Protein AF-A0A914D7E0-F1 (afdb_monomer_lite)

Secondary structure (DSSP, 8-state):
--------------------PPPHHHHHSPTT-EE-SSEEEEES----SGGGGGG--TTT-TT--EEEEES---EEPPSS-TT-TT---SS--EEE-TTS-EEE--TTTTTT-TT--EEE-TT--

Sequence (125 aa):
MRRLFYLLFISTFAAIYSKKIPSQFEATCYKGCQCNSTQVSCNNLNEKTADLFHKYIPKIYSKLATLIVTGNSFGALPDENLFGDNNRHEELSLVNLTNNEITYFGIQTFIGMPRVEFFFLSNNK

Structure (mmCIF, N/CA/C/O backbone):
data_AF-A0A914D7E0-F1
#
_entry.id   AF-A0A914D7E0-F1
#
loop_
_atom_site.group_PDB
_atom_site.id
_atom_site.type_symbol
_atom_site.label_atom_id
_atom_site.label_alt_id
_atom_site.label_comp_id
_atom_site.label_asym_id
_atom_site.label_entity_id
_atom_site.label_seq_id
_atom_site.pdbx_PDB_ins_code
_atom_site.Cartn_x
_atom_site.Cartn_y
_atom_site.Cartn_z
_atom_site.occupancy
_atom_site.B_iso_or_equiv
_atom_site.auth_seq_id
_atom_site.auth_comp_id
_atom_site.auth_asym_id
_atom_site.auth_atom_id
_atom_site.pdbx_PDB_model_num
ATOM 1 N N . MET A 1 1 ? -56.245 54.251 29.270 1.00 38.94 1 MET A N 1
ATOM 2 C CA . MET A 1 1 ? -56.140 54.730 27.875 1.00 38.94 1 MET A CA 1
ATOM 3 C C . MET A 1 1 ? -54.824 54.246 27.285 1.00 38.94 1 MET A C 1
ATOM 5 O O . MET A 1 1 ? -53.808 54.650 27.817 1.00 38.94 1 MET A O 1
ATOM 9 N N . ARG A 1 2 ? -54.890 53.461 26.189 1.00 44.22 2 ARG A N 1
ATOM 10 C CA . ARG A 1 2 ? -53.891 53.334 25.095 1.00 44.22 2 ARG A CA 1
ATOM 11 C C . ARG A 1 2 ? -52.490 52.797 25.492 1.00 44.22 2 ARG A C 1
ATOM 13 O O . ARG A 1 2 ? -51.823 53.403 26.301 1.00 44.22 2 ARG A O 1
ATOM 20 N N . ARG A 1 3 ? -51.924 51.729 24.917 1.00 44.00 3 ARG A N 1
ATOM 21 C CA . ARG A 1 3 ? -52.134 51.049 23.626 1.00 44.00 3 ARG A CA 1
ATOM 22 C C . ARG A 1 3 ? -51.481 49.653 23.669 1.00 44.00 3 ARG A C 1
ATOM 24 O O . ARG A 1 3 ? -50.322 49.534 24.041 1.00 44.00 3 ARG A O 1
ATOM 31 N N . LEU A 1 4 ? -52.236 48.646 23.220 1.00 48.00 4 LEU A N 1
ATOM 32 C CA . LEU A 1 4 ? -51.754 47.435 22.538 1.00 48.00 4 LEU A CA 1
ATOM 33 C C . LEU A 1 4 ? -50.725 47.808 21.460 1.00 48.00 4 LEU A C 1
ATOM 35 O O . LEU A 1 4 ? -51.027 48.748 20.737 1.00 48.00 4 LEU A O 1
ATOM 39 N N . PHE A 1 5 ? -49.647 47.037 21.258 1.00 48.03 5 PHE A N 1
ATOM 40 C CA . PHE A 1 5 ? -49.140 46.715 19.909 1.00 48.03 5 PHE A CA 1
ATOM 41 C C . PHE A 1 5 ? -48.206 45.479 19.918 1.00 48.03 5 PHE A C 1
ATOM 43 O O . PHE A 1 5 ? -47.058 45.545 20.330 1.00 48.03 5 PHE A O 1
ATOM 50 N N . TYR A 1 6 ? -48.783 44.365 19.457 1.00 43.69 6 TYR A N 1
ATOM 51 C CA . TYR A 1 6 ? -48.235 43.291 18.617 1.00 43.69 6 TYR A CA 1
ATOM 52 C C . TYR A 1 6 ? -46.942 42.538 18.988 1.00 43.69 6 TYR A C 1
ATOM 54 O O . TYR A 1 6 ? -45.818 42.973 18.761 1.00 43.69 6 TYR A O 1
ATOM 62 N N . LEU A 1 7 ? -47.183 41.286 19.394 1.00 49.75 7 LEU A N 1
ATOM 63 C CA . LEU A 1 7 ? -46.337 40.109 19.207 1.00 49.75 7 LEU A CA 1
ATOM 64 C C . LEU A 1 7 ? -45.865 39.978 17.750 1.00 49.75 7 LEU A C 1
ATOM 66 O O . LEU A 1 7 ? -46.685 39.784 16.857 1.00 49.75 7 LEU A O 1
ATOM 70 N N . LEU A 1 8 ? -44.551 39.965 17.538 1.00 43.41 8 LEU A N 1
ATOM 71 C CA . LEU A 1 8 ? -43.912 39.352 16.371 1.00 43.41 8 LEU A CA 1
ATOM 72 C C . LEU A 1 8 ? -42.661 38.608 16.857 1.00 43.41 8 LEU A C 1
ATOM 74 O O . LEU A 1 8 ? -41.533 39.071 16.724 1.00 43.41 8 LEU A O 1
ATOM 78 N N . PHE A 1 9 ? -42.878 37.438 17.463 1.00 46.91 9 PHE A N 1
ATOM 79 C CA . PHE A 1 9 ? -41.828 36.434 17.626 1.00 46.91 9 PHE A CA 1
ATOM 80 C C . PHE A 1 9 ? -41.552 35.830 16.247 1.00 46.91 9 PHE A C 1
ATOM 82 O O . PHE A 1 9 ? -42.184 34.860 15.833 1.00 46.91 9 PHE A O 1
ATOM 89 N N . ILE A 1 10 ? -40.624 36.431 15.505 1.00 54.72 10 ILE A N 1
ATOM 90 C CA . ILE A 1 10 ? -40.056 35.799 14.317 1.00 54.72 10 ILE A CA 1
ATOM 91 C C . ILE A 1 10 ? -39.095 34.725 14.829 1.00 54.72 10 ILE A C 1
ATOM 93 O O . ILE A 1 10 ? -37.925 34.979 15.102 1.00 54.72 10 ILE A O 1
ATOM 97 N N . SER A 1 11 ? -39.628 33.519 15.012 1.00 52.00 11 SER A N 1
ATOM 98 C CA . SER A 1 11 ? -38.851 32.293 15.167 1.00 52.00 11 SER A CA 1
ATOM 99 C C . SER A 1 11 ? -38.128 32.026 13.844 1.00 52.00 11 SER A C 1
ATOM 101 O O . SER A 1 11 ? -38.624 31.313 12.967 1.00 52.00 11 SER A O 1
ATOM 103 N N . THR A 1 12 ? -36.953 32.628 13.676 1.00 53.25 12 THR A N 1
ATOM 104 C CA . THR A 1 12 ? -35.986 32.171 12.688 1.00 53.25 12 THR A CA 1
ATOM 105 C C . THR A 1 12 ? -35.480 30.820 13.175 1.00 53.25 12 THR A C 1
ATOM 107 O O . THR A 1 12 ? -34.669 30.723 14.093 1.00 53.25 12 THR A O 1
ATOM 110 N N . PHE A 1 13 ? -36.001 29.746 12.583 1.00 53.28 13 PHE A N 1
ATOM 111 C CA . PHE A 1 13 ? -35.357 28.443 12.654 1.00 53.28 13 PHE A CA 1
ATOM 112 C C . PHE A 1 13 ? -33.949 28.613 12.082 1.00 5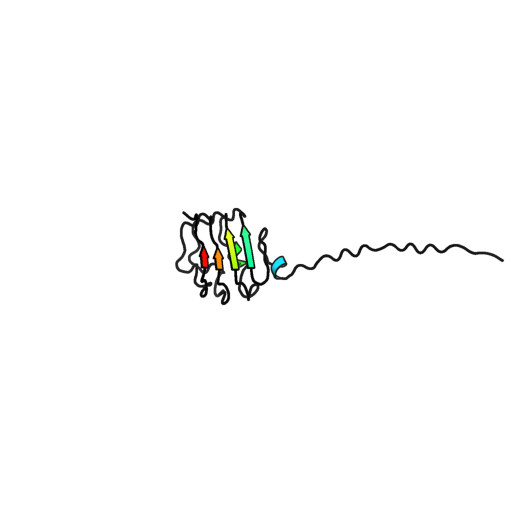3.28 13 PHE A C 1
ATOM 114 O O . PHE A 1 13 ? -33.751 28.626 10.867 1.00 53.28 13 PHE A O 1
ATOM 121 N N . ALA A 1 14 ? -32.966 28.795 12.960 1.00 51.88 14 ALA A N 1
ATOM 122 C CA . ALA A 1 14 ? -31.580 28.587 12.608 1.00 51.88 14 ALA A CA 1
ATOM 123 C C . ALA A 1 14 ? -31.483 27.120 12.187 1.00 51.88 14 ALA A C 1
ATOM 125 O O . ALA A 1 14 ? -31.563 26.219 13.021 1.00 51.88 14 ALA A O 1
ATOM 126 N N . ALA A 1 15 ? -31.386 26.872 10.882 1.00 54.94 15 ALA A N 1
ATOM 127 C CA . ALA A 1 15 ? -30.962 25.584 10.375 1.00 54.94 15 ALA A CA 1
ATOM 128 C C . ALA A 1 15 ? -29.570 25.337 10.962 1.00 54.94 15 ALA A C 1
ATOM 130 O O . ALA A 1 15 ? -28.576 25.893 10.491 1.00 54.94 15 ALA A O 1
ATOM 131 N N . ILE A 1 16 ? -29.508 24.571 12.053 1.00 56.19 16 ILE A N 1
ATOM 132 C CA . ILE A 1 16 ? -28.256 24.102 12.631 1.00 56.19 16 ILE A CA 1
ATOM 133 C C . ILE A 1 16 ? -27.699 23.121 11.605 1.00 56.19 16 ILE A C 1
ATOM 135 O O . ILE A 1 16 ? -27.979 21.924 11.632 1.00 56.19 16 ILE A O 1
ATOM 139 N N . TYR A 1 17 ? -26.938 23.647 10.648 1.00 55.66 17 TYR A N 1
ATOM 140 C CA . TYR A 1 17 ? -26.039 22.855 9.831 1.00 55.66 17 TYR A CA 1
ATOM 141 C C . TYR A 1 17 ? -24.984 22.293 10.781 1.00 55.66 17 TYR A C 1
ATOM 143 O O . TYR A 1 17 ? -23.947 22.911 11.024 1.00 55.66 17 TYR A O 1
ATOM 151 N N . SER A 1 18 ? -25.276 21.132 11.367 1.00 58.03 18 SER A N 1
ATOM 152 C CA . SER A 1 18 ? -24.280 20.345 12.079 1.00 58.03 18 SER A CA 1
ATOM 153 C C . SER A 1 18 ? -23.274 19.875 11.035 1.00 58.03 18 SER A C 1
ATOM 155 O O . SER A 1 18 ? -23.488 18.886 10.332 1.00 58.03 18 SER A O 1
ATOM 157 N N . LYS A 1 19 ? -22.202 20.652 10.848 1.00 59.78 19 LYS A N 1
ATOM 158 C CA . LYS A 1 19 ? -21.039 20.208 10.084 1.00 59.78 19 LYS A CA 1
ATOM 159 C C . LYS A 1 19 ? -20.522 18.961 10.795 1.00 59.78 19 LYS A C 1
ATOM 161 O O . LYS A 1 19 ? -19.940 19.072 11.870 1.00 59.78 19 LYS A O 1
ATOM 166 N N . LYS A 1 20 ? -20.783 17.783 10.221 1.00 73.69 20 LYS A N 1
ATOM 167 C CA . LYS A 1 20 ? -20.253 16.508 10.712 1.00 73.69 20 LYS A CA 1
ATOM 168 C C . LYS A 1 20 ? -18.736 16.662 10.833 1.00 73.69 20 LYS A C 1
ATOM 170 O O . LYS A 1 20 ? -18.065 16.898 9.831 1.00 73.69 20 LYS A O 1
ATOM 175 N N . ILE A 1 21 ? -18.220 16.594 12.058 1.00 74.81 21 ILE A N 1
ATOM 176 C CA . ILE A 1 21 ? -16.779 16.623 12.303 1.00 74.81 21 ILE A CA 1
ATOM 177 C C . ILE A 1 21 ? -16.225 15.312 11.734 1.00 74.81 21 ILE A C 1
ATOM 179 O O . ILE A 1 21 ? -16.707 14.248 12.136 1.00 74.81 21 ILE A O 1
ATOM 183 N N . PRO A 1 22 ? -15.283 15.364 10.778 1.00 75.44 22 PRO A N 1
ATOM 184 C CA . PRO A 1 22 ? -14.720 14.155 10.202 1.00 75.44 22 PRO A CA 1
ATOM 185 C C . PRO A 1 22 ? -13.963 13.372 11.275 1.00 75.44 22 PRO A C 1
ATOM 187 O O . PRO A 1 22 ? -13.313 13.954 12.149 1.00 75.44 22 PRO A O 1
ATOM 190 N N . SER A 1 23 ? -14.038 12.045 11.209 1.00 86.19 23 SER A N 1
ATOM 191 C CA . SER A 1 23 ? -13.203 11.193 12.060 1.00 86.19 23 SER A CA 1
ATOM 192 C C . SER A 1 23 ? -11.716 11.422 11.760 1.00 86.19 23 SER A C 1
ATOM 194 O O . SER A 1 23 ? -11.356 11.888 10.679 1.00 86.19 23 SER A O 1
ATOM 196 N N . GLN A 1 24 ? -10.822 11.049 12.682 1.00 87.56 24 GLN A N 1
ATOM 197 C CA . GLN A 1 24 ? -9.374 11.148 12.439 1.00 87.56 24 GLN A CA 1
ATOM 198 C C . GLN A 1 24 ? -8.937 10.396 11.168 1.00 87.56 24 GLN A C 1
ATOM 200 O O . GLN A 1 24 ? -8.028 10.840 10.471 1.00 87.56 24 GLN A O 1
ATOM 205 N N . PHE A 1 25 ? -9.609 9.285 10.849 1.00 89.62 25 PHE A N 1
ATOM 206 C CA . PHE A 1 25 ? -9.346 8.485 9.656 1.00 89.62 25 PHE A CA 1
ATOM 207 C C . PHE A 1 25 ? -9.778 9.248 8.406 1.00 89.62 25 PHE A C 1
ATOM 209 O O . PHE A 1 25 ? -8.985 9.406 7.490 1.00 89.62 25 PHE A O 1
ATOM 216 N N . GLU A 1 26 ? -10.984 9.824 8.405 1.00 85.75 26 GLU A N 1
ATOM 217 C CA . GLU A 1 26 ? -11.474 10.666 7.303 1.00 85.75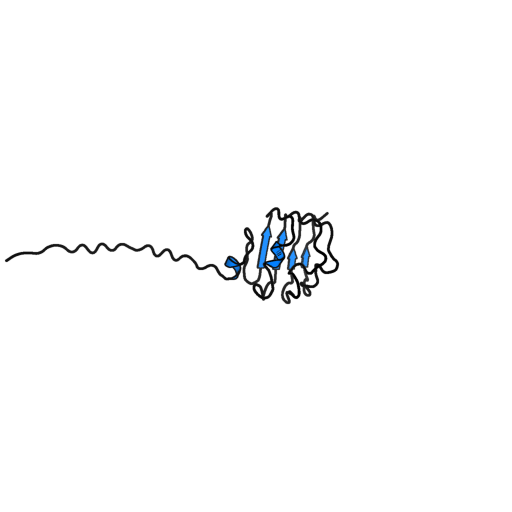 26 GLU A CA 1
ATOM 218 C C . GLU A 1 26 ? -10.593 11.912 7.099 1.00 85.75 26 GLU A C 1
ATOM 220 O O . GLU A 1 26 ? -10.323 12.293 5.963 1.00 85.75 26 GLU A O 1
ATOM 225 N N . ALA A 1 27 ? -10.100 12.527 8.179 1.00 87.06 27 ALA A N 1
ATOM 226 C CA . ALA A 1 27 ? -9.267 13.729 8.116 1.00 87.06 27 ALA A CA 1
ATOM 227 C C . ALA A 1 27 ? -7.834 13.470 7.611 1.00 87.06 27 ALA A C 1
ATOM 229 O O . ALA A 1 27 ? -7.204 14.374 7.065 1.00 87.06 27 ALA A O 1
ATOM 230 N N . THR A 1 28 ? -7.307 12.259 7.809 1.00 90.69 28 THR A N 1
ATOM 231 C CA . THR A 1 28 ? -5.936 11.870 7.418 1.00 90.69 28 THR A CA 1
ATOM 232 C C . THR A 1 28 ? -5.887 10.999 6.163 1.00 90.69 28 THR A C 1
ATOM 234 O O . THR A 1 28 ? -4.801 10.746 5.640 1.00 90.69 28 THR A O 1
ATOM 237 N N . CYS A 1 29 ? -7.048 10.552 5.678 1.00 95.44 29 CYS A N 1
ATOM 238 C CA . CYS A 1 29 ? -7.195 9.735 4.481 1.00 95.44 29 CYS A CA 1
ATOM 239 C C . CYS A 1 29 ? -6.597 10.442 3.263 1.00 95.44 29 CYS A C 1
ATOM 241 O O . CYS A 1 29 ? -6.794 11.646 3.062 1.00 95.44 29 CYS A O 1
ATOM 243 N N . TYR A 1 30 ? -5.878 9.693 2.429 1.00 96.50 30 TYR A N 1
ATOM 244 C CA . TYR A 1 30 ? -5.378 10.232 1.174 1.00 96.50 30 TYR A CA 1
ATOM 245 C C . TYR A 1 30 ? -6.553 10.647 0.276 1.00 96.50 30 TYR A C 1
ATOM 247 O O . TYR A 1 30 ? -7.610 10.010 0.259 1.00 96.50 30 TYR A O 1
ATOM 255 N N . LYS A 1 31 ? -6.390 11.746 -0.466 1.00 95.50 31 LYS A N 1
ATOM 256 C CA . LYS A 1 31 ? -7.471 12.310 -1.278 1.00 95.50 31 LYS A CA 1
ATOM 257 C C . LYS A 1 31 ? -7.936 11.292 -2.325 1.00 95.50 31 LYS A C 1
ATOM 259 O O . LYS A 1 31 ? -7.134 10.790 -3.099 1.00 95.50 31 LYS A O 1
ATOM 264 N N . GLY A 1 32 ? -9.243 11.036 -2.371 1.00 95.44 32 GLY A N 1
ATOM 265 C CA . GLY A 1 32 ? -9.846 10.065 -3.293 1.00 95.44 32 GLY A CA 1
ATOM 266 C C . GLY A 1 32 ? -9.912 8.636 -2.748 1.00 95.44 32 GLY A C 1
ATOM 267 O O . GLY A 1 32 ? -10.570 7.795 -3.355 1.00 95.44 32 GLY A O 1
ATOM 268 N N . CYS A 1 33 ? -9.307 8.367 -1.590 1.00 97.94 33 CYS A N 1
ATOM 269 C CA . CYS A 1 33 ? -9.466 7.098 -0.895 1.00 97.94 33 CYS A CA 1
ATOM 270 C C . CYS A 1 33 ? -10.675 7.111 0.049 1.00 97.94 33 CYS A C 1
ATOM 272 O O . CYS A 1 33 ? -11.176 8.159 0.465 1.00 97.94 33 CYS A O 1
ATOM 274 N N . GLN A 1 34 ? -11.126 5.913 0.406 1.00 97.50 34 GLN A N 1
ATOM 275 C CA . GLN A 1 34 ? -12.093 5.663 1.465 1.00 97.50 34 GLN A CA 1
ATOM 276 C C . GLN A 1 34 ? -11.364 4.993 2.625 1.00 97.50 34 GLN A C 1
ATOM 278 O O . GLN A 1 34 ? -10.733 3.952 2.439 1.00 97.50 34 GLN A O 1
ATOM 283 N N . CYS A 1 35 ? -11.443 5.593 3.809 1.00 97.56 35 CYS A N 1
ATOM 284 C CA . CYS A 1 35 ? -10.698 5.141 4.976 1.00 97.56 35 CYS A CA 1
ATOM 285 C C . CYS A 1 35 ? -11.604 5.034 6.201 1.00 97.56 35 CYS A C 1
ATOM 287 O O . CYS A 1 35 ? -12.408 5.925 6.479 1.00 97.56 35 CYS A O 1
ATOM 289 N N . ASN A 1 36 ? -11.425 3.966 6.967 1.00 96.00 36 ASN A N 1
ATOM 290 C CA . ASN A 1 36 ? -11.958 3.819 8.316 1.00 96.00 36 ASN A CA 1
ATOM 291 C C . ASN A 1 36 ? -10.879 3.198 9.224 1.00 96.00 36 ASN A C 1
ATOM 293 O O . ASN A 1 36 ? -9.712 3.122 8.844 1.00 96.00 36 ASN A O 1
ATOM 297 N N . SER A 1 37 ? -11.242 2.773 10.437 1.00 94.94 37 SER A N 1
ATOM 298 C CA . SER A 1 37 ? -10.265 2.240 11.391 1.00 94.94 37 SER A CA 1
ATOM 299 C C . SER A 1 37 ? -9.625 0.911 10.980 1.00 94.94 37 SER A C 1
ATOM 301 O O . SER A 1 37 ? -8.546 0.603 11.476 1.00 94.94 37 SER A O 1
ATOM 303 N N . THR A 1 38 ? -10.289 0.116 10.136 1.00 97.75 38 THR A N 1
ATOM 304 C CA . THR A 1 38 ? -9.866 -1.244 9.765 1.00 97.75 38 THR A CA 1
ATOM 305 C C . THR A 1 38 ? -9.607 -1.431 8.275 1.00 97.75 38 THR A C 1
ATOM 307 O O . THR A 1 38 ? -9.003 -2.431 7.887 1.00 97.75 38 THR A O 1
ATOM 310 N N . GLN A 1 39 ? -10.030 -0.489 7.435 1.00 98.44 39 GLN A N 1
ATOM 311 C CA . GLN A 1 39 ? -9.948 -0.603 5.989 1.00 98.44 39 GLN A CA 1
ATOM 312 C C . GLN A 1 39 ? -9.535 0.709 5.327 1.00 98.44 39 GLN A C 1
ATOM 314 O O . GLN A 1 39 ? -10.046 1.784 5.651 1.00 98.44 39 GLN A O 1
ATOM 319 N N . VAL A 1 40 ? -8.665 0.576 4.330 1.00 98.56 40 VAL A N 1
ATOM 320 C CA . VAL A 1 40 ? -8.302 1.625 3.378 1.00 98.56 40 VAL A CA 1
ATOM 321 C C . VAL A 1 40 ? -8.558 1.111 1.964 1.00 98.56 40 VAL A C 1
ATOM 323 O O . VAL A 1 40 ? -8.165 -0.007 1.628 1.00 98.56 40 VAL A O 1
ATOM 326 N N . SER A 1 41 ? -9.209 1.930 1.137 1.00 98.62 41 SER A N 1
ATOM 327 C CA . SER A 1 41 ? -9.478 1.639 -0.271 1.00 98.62 41 SER A CA 1
ATOM 328 C C . SER A 1 41 ? -9.154 2.842 -1.157 1.00 98.62 41 SER A C 1
ATOM 330 O O . SER A 1 41 ? -9.807 3.880 -1.054 1.00 98.62 41 SER A O 1
ATOM 332 N N . CYS A 1 42 ? -8.198 2.686 -2.067 1.00 98.56 42 CYS A N 1
ATOM 333 C CA . CYS A 1 42 ? -7.743 3.689 -3.028 1.00 98.56 42 CYS A CA 1
ATOM 334 C C . CYS A 1 42 ? -7.784 3.090 -4.439 1.00 98.56 42 CYS A C 1
ATOM 336 O O . CYS A 1 42 ? -7.005 2.192 -4.743 1.00 98.56 42 CYS A O 1
ATOM 338 N N . ASN A 1 43 ? -8.680 3.557 -5.308 1.00 98.31 43 ASN A N 1
ATOM 339 C CA . ASN A 1 43 ? -8.888 2.931 -6.617 1.00 98.31 43 ASN A CA 1
ATOM 340 C C . ASN A 1 43 ? -8.790 3.957 -7.744 1.00 98.31 43 ASN A C 1
ATOM 342 O O . ASN A 1 43 ? -9.442 4.998 -7.668 1.00 98.31 43 ASN A O 1
ATOM 346 N N . ASN A 1 44 ? -8.043 3.625 -8.799 1.00 98.12 44 ASN A N 1
ATOM 347 C CA . ASN A 1 44 ? -7.941 4.414 -10.031 1.00 98.12 44 ASN A CA 1
ATOM 348 C C . ASN A 1 44 ? -7.561 5.885 -9.788 1.00 98.12 44 ASN A C 1
ATOM 350 O O . ASN A 1 44 ? -8.139 6.796 -10.384 1.00 98.12 44 ASN A O 1
ATOM 354 N N . LEU A 1 45 ? -6.605 6.125 -8.886 1.00 97.75 45 LEU A N 1
ATOM 355 C CA . LEU A 1 45 ? -6.143 7.478 -8.566 1.00 97.75 45 LEU A CA 1
ATOM 356 C C . LEU A 1 45 ? -5.076 7.978 -9.551 1.00 97.75 45 LEU A C 1
ATOM 358 O O . LEU A 1 45 ? -4.756 9.164 -9.543 1.00 97.75 45 LEU A O 1
ATOM 362 N N . ASN A 1 46 ? -4.586 7.106 -10.443 1.00 96.12 46 ASN A N 1
ATOM 363 C CA . ASN A 1 46 ? -3.482 7.373 -11.374 1.00 96.12 46 ASN A CA 1
ATOM 364 C C . ASN A 1 46 ? -2.186 7.774 -10.651 1.00 96.12 46 ASN A C 1
ATOM 366 O O . ASN A 1 46 ? -1.395 8.571 -11.161 1.00 96.12 46 ASN A O 1
ATOM 370 N N . GLU A 1 47 ? -1.986 7.234 -9.448 1.00 97.25 47 GLU A N 1
ATOM 371 C CA . GLU A 1 47 ? -0.789 7.495 -8.660 1.00 97.25 47 GLU A CA 1
ATOM 372 C C . GLU A 1 47 ? 0.430 6.840 -9.301 1.00 97.25 47 GLU A C 1
ATOM 374 O O . GLU A 1 47 ? 0.384 5.683 -9.723 1.00 97.25 47 GLU A O 1
ATOM 379 N N . LYS A 1 48 ? 1.519 7.605 -9.374 1.00 96.25 48 LYS A N 1
ATOM 380 C CA . LYS A 1 48 ? 2.787 7.164 -9.971 1.00 96.25 48 LYS A CA 1
ATOM 381 C C . LYS A 1 48 ? 3.840 6.796 -8.938 1.00 96.25 48 LYS A C 1
ATOM 383 O O . LYS A 1 48 ? 4.840 6.182 -9.282 1.00 96.25 48 LYS A O 1
ATOM 388 N N . THR A 1 49 ? 3.633 7.197 -7.688 1.00 94.12 49 THR A N 1
ATOM 389 C CA . THR A 1 49 ? 4.543 6.919 -6.580 1.00 94.12 49 THR A CA 1
ATOM 390 C C . THR A 1 49 ? 3.802 6.192 -5.468 1.00 94.12 49 THR A C 1
ATOM 392 O O . THR A 1 49 ? 2.578 6.263 -5.344 1.00 94.12 49 THR A O 1
ATOM 395 N N . ALA A 1 50 ? 4.564 5.487 -4.638 1.00 94.12 50 ALA A N 1
ATOM 396 C CA . ALA A 1 50 ? 4.054 4.780 -3.470 1.00 94.12 50 ALA A CA 1
ATOM 397 C C . ALA A 1 50 ? 3.849 5.705 -2.246 1.00 94.12 50 ALA A C 1
ATOM 399 O O . ALA A 1 50 ? 3.535 5.241 -1.154 1.00 94.12 50 ALA A O 1
ATOM 400 N N . ASP A 1 51 ? 3.973 7.026 -2.391 1.00 93.69 51 ASP A N 1
ATOM 401 C CA . ASP A 1 51 ? 3.960 7.949 -1.245 1.00 93.69 51 ASP A CA 1
ATOM 402 C C . ASP A 1 51 ? 2.622 7.963 -0.491 1.00 93.69 51 ASP A C 1
ATOM 404 O O . ASP A 1 51 ? 2.565 8.303 0.695 1.00 93.69 51 ASP A O 1
ATOM 408 N N . LEU A 1 52 ? 1.526 7.566 -1.151 1.00 95.62 52 LEU A N 1
ATOM 409 C CA . LEU A 1 52 ? 0.214 7.456 -0.511 1.00 95.62 52 LEU A CA 1
ATOM 410 C C . LEU A 1 52 ? 0.232 6.484 0.676 1.00 95.62 52 LEU A C 1
ATOM 412 O O . LEU A 1 52 ? -0.496 6.696 1.648 1.00 95.62 52 LEU A O 1
ATOM 416 N N . PHE A 1 53 ? 1.078 5.449 0.634 1.00 96.81 53 PHE A N 1
ATOM 417 C CA . PHE A 1 53 ? 1.153 4.446 1.692 1.00 96.81 53 PHE A CA 1
ATOM 418 C C . PHE A 1 53 ? 1.687 5.035 3.008 1.00 96.81 53 PHE A C 1
ATOM 420 O O . PHE A 1 53 ? 1.261 4.608 4.084 1.00 96.81 53 PHE A O 1
ATOM 427 N N . HIS A 1 54 ? 2.484 6.109 2.953 1.00 95.38 54 HIS A N 1
ATOM 428 C CA . HIS A 1 54 ? 2.984 6.833 4.132 1.00 95.38 54 HIS A CA 1
ATOM 429 C C . HIS A 1 54 ? 1.882 7.556 4.930 1.00 95.38 54 HIS A C 1
ATOM 431 O O . HIS A 1 54 ? 2.122 8.018 6.047 1.00 95.38 54 HIS A O 1
ATOM 437 N N . LYS A 1 55 ? 0.654 7.661 4.402 1.00 95.56 55 LYS A N 1
ATOM 438 C CA . LYS A 1 55 ? -0.504 8.159 5.168 1.00 95.56 55 LYS A CA 1
ATOM 439 C C . LYS A 1 55 ? -1.093 7.107 6.103 1.00 95.56 55 LYS A C 1
ATOM 441 O O . LYS A 1 55 ? -1.726 7.460 7.098 1.00 95.56 55 LYS A O 1
ATOM 446 N N . TYR A 1 56 ? -0.873 5.830 5.812 1.00 96.19 56 TYR A N 1
ATOM 447 C CA . TYR A 1 56 ? -1.518 4.715 6.494 1.00 96.19 56 TYR A CA 1
ATOM 448 C C . TYR A 1 56 ? -0.580 4.078 7.510 1.00 96.19 56 TYR A C 1
ATOM 450 O O . TYR A 1 56 ? -0.327 2.882 7.464 1.00 96.19 56 TYR A O 1
ATOM 458 N N . ILE A 1 57 ? -0.041 4.882 8.428 1.00 96.25 57 ILE A N 1
ATOM 459 C CA . ILE A 1 57 ? 0.869 4.395 9.471 1.00 96.25 57 ILE A CA 1
ATOM 460 C C . ILE A 1 57 ? 0.100 3.817 10.673 1.00 96.25 57 ILE A C 1
ATOM 462 O O . ILE A 1 57 ? -0.977 4.327 11.008 1.00 96.25 57 ILE A O 1
ATOM 466 N N . PRO A 1 58 ? 0.658 2.829 11.399 1.00 96.38 58 PRO A N 1
ATOM 467 C CA . PRO A 1 58 ? 0.003 2.192 12.549 1.00 96.38 58 PRO A CA 1
ATOM 468 C C . PRO A 1 58 ? -0.394 3.160 13.669 1.00 96.38 58 PRO A C 1
ATOM 470 O O . PRO A 1 58 ? -1.371 2.933 14.374 1.00 96.38 58 PRO A O 1
ATOM 473 N N . LYS A 1 59 ? 0.324 4.283 13.821 1.00 94.94 59 LYS A N 1
ATOM 474 C CA . LYS A 1 59 ? -0.026 5.330 14.797 1.00 94.94 59 LYS A CA 1
ATOM 475 C C . LYS A 1 59 ? -1.433 5.896 14.575 1.00 94.94 59 LYS A C 1
ATOM 477 O O . LYS A 1 59 ? -2.089 6.291 15.535 1.00 94.94 59 LYS A O 1
ATOM 482 N N . ILE A 1 60 ? -1.870 5.975 13.319 1.00 94.62 60 ILE A N 1
ATOM 483 C CA . ILE A 1 60 ? -3.189 6.494 12.942 1.00 94.62 60 ILE A CA 1
ATOM 484 C C . ILE A 1 60 ? -4.153 5.331 12.720 1.00 94.62 60 ILE A C 1
ATOM 486 O O . ILE A 1 60 ? -5.271 5.374 13.226 1.00 94.62 60 ILE A O 1
ATOM 490 N N . TYR A 1 61 ? -3.706 4.293 12.011 1.00 96.62 61 TYR A N 1
ATOM 491 C CA . TYR A 1 61 ? -4.491 3.131 11.599 1.00 96.62 61 TYR A CA 1
ATOM 492 C C . TYR A 1 61 ? -4.052 1.870 12.355 1.00 96.62 61 TYR A C 1
ATOM 494 O O . TYR A 1 61 ? -3.585 0.906 11.759 1.00 96.62 61 TYR A O 1
ATOM 502 N N . SER A 1 62 ? -4.186 1.874 13.682 1.00 95.75 62 SER A N 1
ATOM 503 C CA . SER A 1 62 ? -3.674 0.792 14.540 1.00 95.75 62 SER A CA 1
ATOM 504 C C . SER A 1 62 ? -4.369 -0.558 14.354 1.00 95.75 62 SER A C 1
ATOM 506 O O . SER A 1 62 ? -3.794 -1.578 14.712 1.00 95.75 62 SER A O 1
ATOM 508 N N . LYS A 1 63 ? -5.584 -0.560 13.792 1.00 97.38 63 LYS A N 1
ATOM 509 C CA . LYS A 1 63 ? -6.409 -1.754 13.546 1.00 97.38 63 LYS A CA 1
ATOM 510 C C . LYS A 1 63 ? -6.586 -2.058 12.060 1.00 97.38 63 LYS A C 1
ATOM 512 O O . LYS A 1 63 ? -7.572 -2.683 11.670 1.00 97.38 63 LYS A O 1
ATOM 517 N N . LEU A 1 64 ? -5.700 -1.535 11.208 1.00 98.25 64 LEU A N 1
ATOM 518 C CA . LEU A 1 64 ? -5.797 -1.745 9.769 1.00 98.25 64 LEU A CA 1
ATOM 519 C C . LEU A 1 64 ? -5.692 -3.239 9.463 1.00 98.25 64 LEU A C 1
ATOM 521 O O . LEU A 1 64 ? -4.634 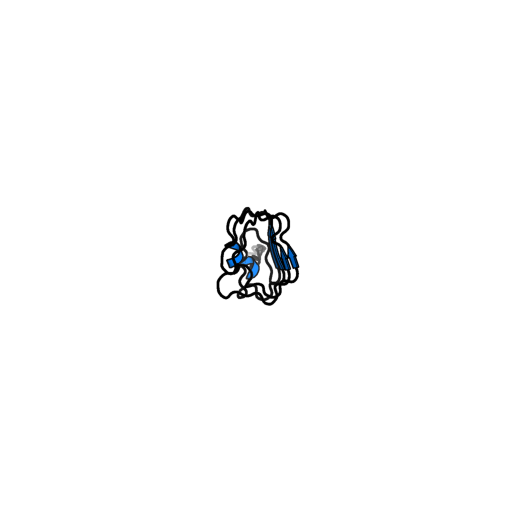-3.831 9.636 1.00 98.25 64 LEU A O 1
ATOM 525 N N . ALA A 1 65 ? -6.786 -3.820 8.984 1.00 98.56 65 ALA A N 1
ATOM 526 C CA . ALA A 1 65 ? -6.882 -5.229 8.627 1.00 98.56 65 ALA A CA 1
ATOM 527 C C . ALA A 1 65 ? -6.885 -5.434 7.107 1.00 98.56 65 ALA A C 1
ATOM 529 O O . ALA A 1 65 ? -6.504 -6.493 6.611 1.00 98.56 65 ALA A O 1
ATOM 530 N N . THR A 1 66 ? -7.328 -4.427 6.349 1.00 98.81 66 THR A N 1
ATOM 531 C CA . THR A 1 66 ? -7.503 -4.519 4.897 1.00 98.81 66 THR A CA 1
ATOM 532 C C . THR A 1 66 ? -6.992 -3.273 4.186 1.00 98.81 66 THR A C 1
ATOM 534 O O . THR A 1 66 ? -7.466 -2.161 4.430 1.00 98.81 66 THR A O 1
ATOM 537 N N . LEU A 1 67 ? -6.073 -3.473 3.246 1.00 98.69 67 LEU A N 1
ATOM 538 C CA . LEU A 1 67 ? -5.538 -2.431 2.380 1.00 98.69 67 LEU A CA 1
ATOM 539 C C . LEU A 1 67 ? -5.808 -2.786 0.918 1.00 98.69 67 LEU A C 1
ATOM 541 O O . LEU A 1 67 ? -5.294 -3.774 0.400 1.00 98.69 67 LEU A O 1
ATOM 545 N N . ILE A 1 68 ? -6.613 -1.969 0.245 1.00 98.88 68 ILE A N 1
ATOM 546 C CA . ILE A 1 68 ? -6.944 -2.127 -1.171 1.00 98.88 68 ILE A CA 1
ATOM 547 C C . ILE A 1 68 ? -6.439 -0.889 -1.898 1.00 98.88 68 ILE A C 1
ATOM 549 O O . ILE A 1 68 ? -6.947 0.209 -1.691 1.00 98.88 68 ILE A O 1
ATOM 553 N N . VAL A 1 69 ? -5.433 -1.053 -2.745 1.00 98.56 69 VAL A N 1
ATOM 554 C CA . VAL A 1 69 ? -4.895 0.023 -3.575 1.00 98.56 69 VAL A CA 1
ATOM 555 C C . VAL A 1 69 ? -4.781 -0.527 -4.984 1.00 98.56 69 VAL A C 1
ATOM 557 O O . VAL A 1 69 ? -3.911 -1.347 -5.228 1.00 98.56 69 VAL A O 1
ATOM 560 N N . THR A 1 70 ? -5.679 -0.158 -5.896 1.00 98.75 70 THR A N 1
ATOM 561 C CA . THR A 1 70 ? -5.763 -0.788 -7.229 1.00 98.75 70 THR A CA 1
ATOM 562 C C . THR A 1 70 ? -5.892 0.234 -8.350 1.00 98.75 70 THR A C 1
ATOM 564 O O . THR A 1 70 ? -6.367 1.351 -8.128 1.00 98.75 70 THR A O 1
ATOM 567 N N . GLY A 1 71 ? -5.499 -0.140 -9.568 1.00 98.31 71 GLY A N 1
ATOM 568 C CA . GLY A 1 71 ? -5.693 0.708 -10.747 1.00 98.31 71 GLY A CA 1
ATOM 569 C C . GLY A 1 71 ? -4.765 1.922 -10.827 1.00 98.31 71 GLY A C 1
ATOM 570 O O . GLY A 1 71 ? -5.179 2.958 -11.341 1.00 98.31 71 GLY A O 1
ATOM 571 N N . ASN A 1 72 ? -3.561 1.846 -10.264 1.00 98.06 72 ASN A N 1
ATOM 572 C CA . ASN A 1 72 ? -2.563 2.921 -10.333 1.00 98.06 72 ASN A CA 1
ATOM 573 C C . ASN A 1 72 ? -1.401 2.545 -11.272 1.00 98.06 72 ASN A C 1
ATOM 575 O O . ASN A 1 72 ? -1.474 1.543 -11.976 1.00 98.06 72 ASN A O 1
ATOM 579 N N . SER A 1 73 ? -0.342 3.353 -11.292 1.00 97.25 73 SER A N 1
ATOM 580 C CA . SER A 1 73 ? 0.813 3.182 -12.184 1.00 97.25 73 SER A CA 1
ATOM 581 C C . SER A 1 73 ? 2.125 3.337 -11.409 1.00 97.25 73 SER A C 1
ATOM 583 O O . SER A 1 73 ? 2.923 4.228 -11.698 1.00 97.25 73 SER A O 1
ATOM 585 N N . PHE A 1 74 ? 2.336 2.510 -10.381 1.00 97.31 74 PHE A N 1
ATOM 586 C CA . PHE A 1 74 ? 3.462 2.665 -9.451 1.00 97.31 74 PHE A CA 1
ATOM 587 C C . PHE A 1 74 ? 4.827 2.330 -10.059 1.00 97.31 74 PHE A C 1
ATOM 589 O O . PHE A 1 74 ? 5.831 2.884 -9.619 1.00 97.31 74 PHE A O 1
ATOM 596 N N . GLY A 1 75 ? 4.900 1.424 -11.039 1.00 96.25 75 GLY A N 1
ATOM 59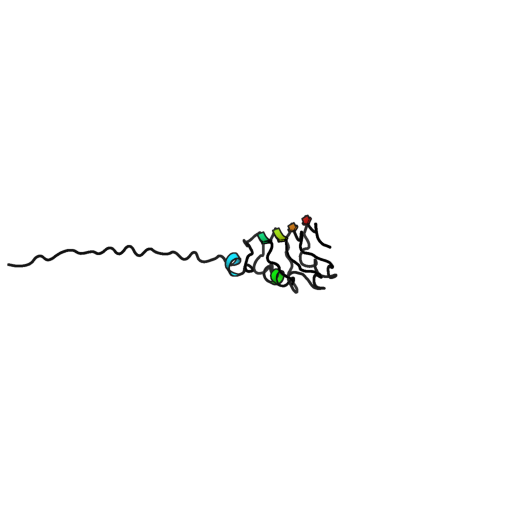7 C CA . GLY A 1 75 ? 6.184 0.956 -11.559 1.00 96.25 75 GLY A CA 1
ATOM 598 C C . GLY A 1 75 ? 6.999 0.226 -10.487 1.00 96.25 75 GLY A C 1
ATOM 599 O O . GLY A 1 75 ? 6.550 -0.766 -9.915 1.00 96.25 75 GLY A O 1
ATOM 600 N N . ALA A 1 76 ? 8.214 0.692 -10.206 1.00 95.69 76 ALA A N 1
ATOM 601 C CA . ALA A 1 76 ? 9.052 0.099 -9.170 1.00 95.69 76 ALA A CA 1
ATOM 602 C C . ALA A 1 76 ? 8.636 0.587 -7.773 1.00 95.69 76 ALA A C 1
ATOM 604 O O . ALA A 1 76 ? 8.636 1.788 -7.504 1.00 95.69 76 ALA A O 1
ATOM 605 N N . LEU A 1 77 ? 8.339 -0.346 -6.866 1.00 96.00 77 LEU A N 1
ATOM 606 C CA . LEU A 1 77 ? 8.179 -0.035 -5.445 1.00 96.00 77 LEU A CA 1
ATOM 607 C C . LEU A 1 77 ? 9.553 0.119 -4.768 1.00 96.00 77 LEU A C 1
ATOM 609 O O . LEU A 1 77 ? 10.519 -0.528 -5.188 1.00 96.00 77 LEU A O 1
ATOM 613 N N . PRO A 1 78 ? 9.664 0.986 -3.745 1.00 92.50 78 PRO A N 1
ATOM 614 C CA . PRO A 1 78 ? 10.952 1.407 -3.209 1.00 92.50 78 PRO A CA 1
ATOM 615 C C . PRO A 1 78 ? 11.646 0.303 -2.401 1.00 92.50 78 PRO A C 1
ATOM 617 O O . PRO A 1 78 ? 11.007 -0.622 -1.891 1.00 92.50 78 PRO A O 1
ATOM 620 N N . ASP A 1 79 ? 12.968 0.437 -2.249 1.00 94.75 79 ASP A N 1
ATOM 621 C CA . ASP A 1 79 ? 13.811 -0.448 -1.431 1.00 94.75 79 ASP A CA 1
ATOM 622 C C . ASP A 1 79 ? 13.773 -0.125 0.066 1.00 94.75 79 ASP A C 1
ATOM 624 O O . ASP A 1 79 ? 14.772 -0.142 0.780 1.00 94.75 79 ASP A O 1
ATOM 628 N N . GLU A 1 80 ? 12.574 0.182 0.538 1.00 95.00 80 GLU A N 1
ATOM 629 C CA . GLU A 1 80 ? 12.268 0.532 1.914 1.00 95.00 80 GLU A CA 1
ATOM 630 C C . GLU A 1 80 ? 10.867 0.027 2.255 1.00 95.00 80 GLU A C 1
ATOM 632 O O . GLU A 1 80 ? 10.113 -0.416 1.387 1.00 95.00 80 GLU A O 1
ATOM 637 N N . ASN A 1 81 ? 10.510 0.078 3.532 1.00 96.50 81 ASN A N 1
ATOM 638 C CA . ASN A 1 81 ? 9.183 -0.318 3.974 1.00 96.50 81 ASN A CA 1
ATOM 639 C C . ASN A 1 81 ? 8.096 0.563 3.339 1.00 96.50 81 ASN A C 1
ATOM 641 O O . ASN A 1 81 ? 8.140 1.782 3.469 1.00 96.50 81 ASN A O 1
ATOM 645 N N . LEU A 1 82 ? 7.058 -0.051 2.762 1.00 96.19 82 LEU A N 1
ATOM 646 C CA . LEU A 1 82 ? 5.972 0.656 2.070 1.00 96.19 82 LEU A CA 1
ATOM 647 C C . LEU A 1 82 ? 5.238 1.686 2.952 1.00 96.19 82 LEU A C 1
ATOM 649 O O . LEU A 1 82 ? 4.676 2.653 2.452 1.00 96.19 82 LEU A O 1
ATOM 653 N N . PHE A 1 83 ? 5.234 1.492 4.273 1.00 96.56 83 PHE A N 1
ATOM 654 C CA . PHE A 1 83 ? 4.618 2.417 5.231 1.00 96.56 83 PHE A CA 1
ATOM 655 C C . PHE A 1 83 ? 5.615 3.415 5.844 1.00 96.56 83 PHE A C 1
ATOM 657 O O . PHE A 1 83 ? 5.263 4.113 6.794 1.00 96.56 83 PHE A O 1
ATOM 664 N N . GLY A 1 84 ? 6.849 3.481 5.343 1.00 93.88 84 GLY A N 1
ATOM 665 C CA . GLY A 1 84 ? 7.950 4.260 5.907 1.00 93.88 84 GLY A CA 1
ATOM 666 C C . GLY A 1 84 ? 8.634 3.590 7.105 1.00 93.88 84 GLY A C 1
ATOM 667 O O . GLY A 1 84 ? 8.195 2.554 7.617 1.00 93.88 84 GLY A O 1
ATOM 668 N N . ASP A 1 85 ? 9.724 4.191 7.572 1.00 91.38 85 ASP A N 1
ATOM 669 C CA . ASP A 1 85 ? 10.593 3.608 8.598 1.00 91.38 85 ASP A CA 1
ATOM 670 C C . ASP A 1 85 ? 9.867 3.267 9.904 1.00 91.38 85 ASP A C 1
ATOM 672 O O . ASP A 1 85 ? 9.083 4.052 10.441 1.00 91.38 85 ASP A O 1
ATOM 676 N N . ASN A 1 86 ? 10.182 2.090 10.453 1.00 91.81 86 ASN A N 1
ATOM 677 C CA . ASN A 1 86 ? 9.672 1.595 11.737 1.00 91.81 86 ASN A CA 1
ATOM 678 C C . ASN A 1 86 ? 8.135 1.467 11.834 1.00 91.81 86 ASN A C 1
ATOM 680 O O . ASN A 1 86 ? 7.596 1.349 12.935 1.00 91.81 86 ASN A O 1
ATOM 684 N N . ASN A 1 87 ? 7.418 1.450 10.705 1.00 96.88 87 ASN A N 1
ATOM 685 C CA . ASN A 1 87 ? 5.967 1.260 10.678 1.00 96.88 87 ASN A CA 1
ATOM 686 C C . ASN A 1 87 ? 5.593 -0.194 10.384 1.00 96.88 87 ASN A C 1
ATOM 688 O O . ASN A 1 87 ? 5.893 -0.733 9.321 1.00 96.88 87 ASN A O 1
ATOM 692 N N . ARG A 1 88 ? 4.888 -0.832 11.317 1.00 97.75 88 ARG A N 1
ATOM 693 C CA . ARG A 1 88 ? 4.487 -2.233 11.202 1.00 97.75 88 ARG A CA 1
ATOM 694 C C . ARG A 1 88 ? 3.028 -2.432 11.592 1.00 97.75 88 ARG A C 1
ATOM 696 O O . ARG A 1 88 ? 2.627 -2.078 12.698 1.00 97.75 88 ARG A O 1
ATOM 703 N N . HIS A 1 89 ? 2.243 -2.988 10.677 1.00 98.12 89 HIS A N 1
ATOM 704 C CA . HIS A 1 89 ? 0.833 -3.303 10.888 1.00 98.12 89 HIS A CA 1
ATOM 705 C C . HIS A 1 89 ? 0.677 -4.738 11.374 1.00 98.12 89 HIS A C 1
ATOM 707 O O . HIS A 1 89 ? 0.788 -5.686 10.601 1.00 98.12 89 HIS A O 1
ATOM 713 N N . GLU A 1 90 ? 0.407 -4.894 12.667 1.00 97.12 90 GLU A N 1
ATOM 714 C CA . GLU A 1 90 ? 0.268 -6.209 13.308 1.00 97.12 90 GLU A CA 1
ATOM 715 C C . GLU A 1 90 ? -1.078 -6.895 13.023 1.00 97.12 90 GLU A C 1
ATOM 717 O O . GLU A 1 90 ? -1.205 -8.093 13.259 1.00 97.12 90 GLU A O 1
ATOM 722 N N . GLU A 1 91 ? -2.077 -6.164 12.518 1.00 97.94 91 GLU A N 1
ATOM 723 C CA . GLU A 1 91 ? -3.420 -6.690 12.213 1.00 97.94 91 GLU A CA 1
ATOM 724 C C . GLU A 1 91 ? -3.706 -6.800 10.703 1.00 97.94 91 GLU A C 1
ATOM 726 O O . GLU A 1 91 ? -4.731 -7.358 10.315 1.00 97.94 91 GLU A O 1
ATOM 731 N N . LEU A 1 92 ? -2.806 -6.307 9.840 1.00 98.62 92 LEU A N 1
ATOM 732 C CA . LEU A 1 92 ? -3.012 -6.286 8.391 1.00 98.62 92 LEU A CA 1
ATOM 733 C C . LEU A 1 92 ? -2.887 -7.696 7.810 1.00 98.62 92 LEU A C 1
ATOM 735 O O . LEU A 1 92 ? -1.783 -8.230 7.708 1.00 98.62 92 LEU A O 1
ATOM 739 N N . SER A 1 93 ? -4.022 -8.265 7.401 1.00 98.62 93 SER A N 1
ATOM 740 C CA . SER A 1 93 ? -4.111 -9.625 6.860 1.00 98.62 93 SER A CA 1
ATOM 741 C C . SER A 1 93 ? -4.405 -9.666 5.361 1.00 98.62 93 SER A C 1
ATOM 743 O O . SER A 1 93 ? -4.035 -10.635 4.699 1.00 98.62 93 S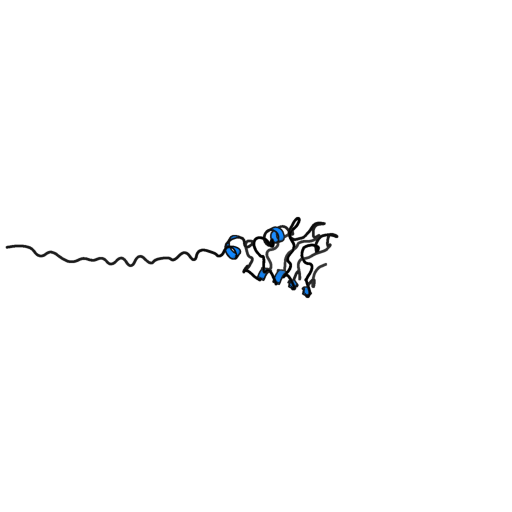ER A O 1
ATOM 745 N N . LEU A 1 94 ? -5.023 -8.619 4.800 1.00 98.81 94 LEU A N 1
ATOM 746 C CA . LEU A 1 94 ? -5.333 -8.539 3.372 1.00 98.81 94 LEU A CA 1
ATOM 747 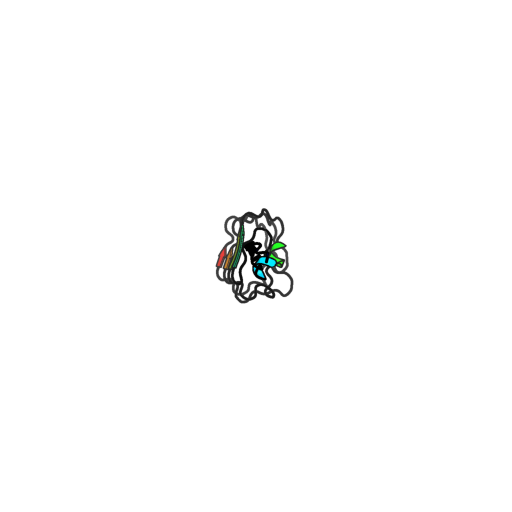C C . LEU A 1 94 ? -4.716 -7.304 2.725 1.00 98.81 94 LEU A C 1
ATOM 749 O O . LEU A 1 94 ? -5.021 -6.169 3.099 1.00 98.81 94 LEU A O 1
ATOM 753 N N . VAL A 1 95 ? -3.928 -7.539 1.678 1.00 98.75 95 VAL A N 1
ATOM 754 C CA . VAL A 1 95 ? -3.380 -6.505 0.803 1.00 98.75 95 VAL A CA 1
ATOM 755 C C . VAL A 1 95 ? -3.773 -6.809 -0.639 1.00 98.75 95 VAL A C 1
ATOM 757 O O . VAL A 1 95 ? -3.527 -7.895 -1.158 1.00 98.75 95 VAL A O 1
ATOM 760 N N . ASN A 1 96 ? -4.377 -5.838 -1.315 1.00 98.81 96 ASN A N 1
ATOM 761 C CA . ASN A 1 96 ? -4.690 -5.932 -2.733 1.00 98.81 96 ASN A CA 1
ATOM 762 C C . ASN A 1 96 ? -4.005 -4.800 -3.495 1.00 98.81 96 ASN A C 1
ATOM 764 O O . ASN A 1 96 ? -4.417 -3.649 -3.372 1.00 98.81 96 ASN A O 1
ATOM 768 N N . LEU A 1 97 ? -2.990 -5.158 -4.286 1.00 98.56 97 LEU A N 1
ATOM 769 C CA . LEU A 1 97 ? -2.262 -4.277 -5.201 1.00 98.56 97 LEU A CA 1
ATOM 770 C C . LEU A 1 97 ? -2.495 -4.660 -6.671 1.00 98.56 97 LEU A C 1
ATOM 772 O O . LEU A 1 97 ? -1.599 -4.529 -7.507 1.00 98.56 97 LEU A O 1
ATOM 776 N N . THR A 1 98 ? -3.685 -5.160 -6.995 1.00 98.75 98 THR A N 1
ATOM 777 C CA . THR A 1 98 ? -4.061 -5.535 -8.362 1.00 98.75 98 THR A CA 1
ATOM 778 C C . THR A 1 98 ? -4.034 -4.335 -9.308 1.00 98.75 98 THR A C 1
ATOM 780 O O . THR A 1 98 ? -4.502 -3.251 -8.957 1.00 98.75 98 THR A O 1
ATOM 783 N N . ASN A 1 99 ? -3.569 -4.561 -10.539 1.00 98.50 99 ASN A N 1
ATOM 784 C CA . ASN A 1 99 ? -3.610 -3.586 -11.631 1.00 98.50 99 ASN A CA 1
ATOM 785 C C . ASN A 1 99 ? -2.921 -2.255 -11.281 1.00 98.50 99 ASN A C 1
ATOM 787 O O . ASN A 1 99 ? -3.522 -1.201 -11.446 1.00 98.50 99 ASN A O 1
ATOM 791 N N . ASN A 1 100 ? -1.702 -2.296 -10.737 1.00 98.38 100 ASN A N 1
ATOM 792 C CA . ASN A 1 100 ? -0.943 -1.088 -10.389 1.00 98.38 100 ASN A CA 1
ATOM 793 C C . ASN A 1 100 ? 0.298 -0.860 -11.266 1.00 98.38 100 ASN A C 1
ATOM 795 O O . ASN A 1 100 ? 1.128 -0.017 -10.930 1.00 98.38 100 ASN A O 1
ATOM 799 N N . GLU A 1 101 ? 0.460 -1.641 -12.341 1.00 97.88 101 GLU A N 1
ATOM 800 C CA . GLU A 1 101 ? 1.650 -1.615 -13.204 1.00 97.88 101 GLU A CA 1
ATOM 801 C C . GLU A 1 101 ? 2.959 -1.777 -12.406 1.00 97.88 101 GLU A C 1
ATOM 803 O O . GLU A 1 101 ? 3.960 -1.130 -12.702 1.00 97.88 101 GLU A O 1
ATOM 808 N N . ILE A 1 102 ? 2.944 -2.606 -11.352 1.00 98.06 102 ILE A N 1
ATOM 809 C CA . ILE A 1 102 ? 4.128 -2.831 -10.521 1.00 98.06 102 ILE A CA 1
ATOM 810 C C . ILE A 1 102 ? 5.117 -3.739 -11.253 1.00 98.06 102 ILE A C 1
ATOM 812 O O . ILE A 1 102 ? 4.790 -4.889 -11.536 1.00 98.06 102 ILE A O 1
ATOM 816 N N . THR A 1 103 ? 6.332 -3.240 -11.473 1.00 97.38 103 THR A N 1
ATOM 817 C CA . THR A 1 103 ? 7.401 -3.941 -12.206 1.00 97.38 103 THR A CA 1
ATOM 818 C C . THR A 1 103 ? 8.452 -4.562 -11.288 1.00 97.38 103 THR A C 1
ATOM 820 O O . THR A 1 103 ? 9.198 -5.450 -11.694 1.00 97.38 103 THR A O 1
ATOM 823 N N . TYR A 1 104 ? 8.581 -4.057 -10.059 1.00 96.44 104 TYR A N 1
ATOM 824 C CA . TYR A 1 104 ? 9.625 -4.459 -9.118 1.00 96.44 104 TYR A CA 1
ATOM 825 C C . TYR A 1 104 ? 9.203 -4.181 -7.675 1.00 96.44 104 TYR A C 1
ATOM 827 O O . TYR A 1 104 ? 8.528 -3.188 -7.399 1.00 96.44 104 TYR A O 1
ATOM 835 N N . PHE A 1 105 ? 9.662 -5.036 -6.764 1.00 96.31 105 PHE A N 1
ATOM 836 C CA . PHE A 1 105 ? 9.580 -4.836 -5.322 1.00 96.31 105 PHE A CA 1
ATOM 837 C C . PHE A 1 105 ? 10.989 -4.726 -4.759 1.00 96.31 105 PHE A C 1
ATOM 839 O O . PHE A 1 105 ? 11.812 -5.613 -4.990 1.00 96.31 105 PHE A O 1
ATOM 846 N N . GLY A 1 106 ? 11.246 -3.671 -3.996 1.00 96.38 106 GLY A N 1
ATOM 847 C CA . GLY A 1 106 ? 12.438 -3.585 -3.172 1.00 96.38 106 GLY A CA 1
ATOM 848 C C . GLY A 1 106 ? 12.503 -4.704 -2.132 1.00 96.38 106 GLY A C 1
ATOM 849 O O . GLY A 1 106 ? 11.479 -5.259 -1.719 1.00 96.38 106 GLY A O 1
ATOM 850 N N . ILE A 1 107 ? 13.710 -5.027 -1.666 1.00 96.38 107 ILE A N 1
ATOM 851 C CA . ILE A 1 107 ? 13.936 -6.122 -0.713 1.00 96.38 107 ILE A CA 1
ATOM 852 C C . ILE A 1 107 ? 13.225 -5.863 0.621 1.00 96.38 107 ILE A C 1
ATOM 854 O O . ILE A 1 107 ? 12.874 -6.801 1.336 1.00 96.38 107 ILE A O 1
ATOM 858 N N . GLN A 1 108 ? 12.973 -4.590 0.936 1.00 96.31 108 GLN A N 1
ATOM 859 C CA . GLN A 1 108 ? 12.349 -4.160 2.186 1.00 96.31 108 GLN A CA 1
ATOM 860 C C . GLN A 1 108 ? 10.868 -3.775 2.063 1.00 96.31 108 GLN A C 1
ATOM 862 O O . GLN A 1 108 ? 10.244 -3.498 3.090 1.00 96.31 108 GLN A O 1
ATOM 867 N N . THR A 1 109 ? 10.276 -3.815 0.859 1.00 95.94 109 THR A N 1
ATOM 868 C CA . THR A 1 109 ? 8.912 -3.306 0.603 1.00 95.94 109 THR A CA 1
ATOM 869 C C . THR A 1 109 ? 7.866 -3.869 1.572 1.00 95.94 109 THR A C 1
ATOM 871 O O . THR A 1 109 ? 6.967 -3.147 2.003 1.00 95.94 109 THR A O 1
ATOM 874 N N . PHE A 1 110 ? 7.990 -5.139 1.973 1.00 95.31 110 PHE A N 1
ATOM 875 C CA . PHE A 1 110 ? 6.967 -5.849 2.751 1.00 95.31 110 PHE A CA 1
ATOM 876 C C . PHE A 1 110 ? 7.281 -6.046 4.245 1.00 95.31 110 PHE A C 1
ATOM 878 O O . PHE A 1 110 ? 6.527 -6.719 4.949 1.00 95.31 110 PHE A O 1
ATOM 885 N N . ILE A 1 111 ? 8.348 -5.446 4.780 1.00 95.88 111 ILE A N 1
ATOM 886 C CA . ILE A 1 111 ? 8.747 -5.649 6.191 1.00 95.88 111 ILE A CA 1
ATOM 887 C C . ILE A 1 111 ? 7.668 -5.168 7.185 1.00 95.88 111 ILE A C 1
ATOM 889 O O . ILE A 1 111 ? 7.500 -5.745 8.268 1.00 95.88 111 ILE A O 1
ATOM 893 N N . GLY A 1 112 ? 6.899 -4.140 6.815 1.00 96.75 112 GLY A N 1
ATOM 894 C CA . GLY A 1 112 ? 5.836 -3.569 7.642 1.00 96.75 112 GLY A CA 1
ATOM 895 C C . GLY A 1 112 ? 4.530 -4.369 7.698 1.00 96.75 112 GLY A C 1
ATOM 896 O O . GLY A 1 112 ? 3.608 -3.933 8.382 1.00 96.75 112 GLY A O 1
ATOM 897 N N . MET A 1 113 ? 4.414 -5.511 7.010 1.00 96.94 113 MET A N 1
ATOM 898 C CA . MET A 1 113 ? 3.155 -6.267 6.890 1.00 96.94 113 MET A CA 1
ATOM 899 C C . MET A 1 113 ? 3.320 -7.767 7.225 1.00 96.94 113 MET A C 1
ATOM 901 O O . MET A 1 113 ? 3.075 -8.645 6.402 1.00 96.94 113 MET A O 1
ATOM 905 N N . PRO A 1 114 ? 3.751 -8.103 8.452 1.00 96.88 114 PRO A N 1
ATOM 906 C CA . PRO A 1 114 ? 4.167 -9.463 8.817 1.00 96.88 114 PRO A CA 1
ATOM 907 C C . PRO A 1 114 ? 3.086 -10.536 8.861 1.00 96.88 114 PRO A C 1
ATOM 909 O O . PRO A 1 114 ? 3.426 -11.714 8.934 1.00 96.88 114 PRO A O 1
ATOM 912 N N . ARG A 1 115 ? 1.813 -10.144 8.926 1.00 97.38 115 ARG A N 1
ATOM 913 C CA . ARG A 1 115 ? 0.682 -11.064 9.096 1.00 97.38 115 ARG A CA 1
ATOM 914 C C . ARG A 1 115 ? -0.222 -11.116 7.870 1.00 97.38 115 ARG A C 1
ATOM 916 O O . ARG A 1 115 ? -1.361 -11.550 7.983 1.00 97.38 115 ARG A O 1
ATOM 923 N N . VAL A 1 116 ? 0.264 -10.665 6.712 1.00 98.44 116 VAL A N 1
ATOM 924 C CA . VAL A 1 116 ? -0.521 -10.732 5.478 1.00 98.44 116 VAL A CA 1
ATOM 925 C C . VAL A 1 116 ? -0.736 -12.192 5.097 1.00 98.44 116 VAL A C 1
ATOM 927 O O . VAL A 1 116 ? 0.213 -12.936 4.867 1.00 98.44 116 VAL A O 1
ATOM 930 N N . GLU A 1 117 ? -2.003 -12.575 5.018 1.00 98.44 117 GLU A N 1
ATOM 931 C CA . GLU A 1 117 ? -2.475 -13.905 4.632 1.00 98.44 117 GLU A CA 1
ATOM 932 C C . GLU A 1 117 ? -2.960 -13.908 3.178 1.00 98.44 117 GLU A C 1
ATOM 934 O O . GLU A 1 117 ? -2.790 -14.889 2.455 1.00 98.44 117 GLU A O 1
ATOM 939 N N . PHE A 1 118 ? -3.531 -12.786 2.728 1.00 98.62 118 PHE A N 1
ATOM 940 C CA . PHE A 1 118 ? -4.085 -12.625 1.389 1.00 98.62 118 PHE A CA 1
ATOM 941 C C . PHE A 1 118 ? -3.395 -11.470 0.678 1.00 98.62 118 PHE A C 1
ATOM 943 O O . PHE A 1 118 ? -3.632 -10.304 1.001 1.00 98.62 118 PHE A O 1
ATOM 950 N N . PHE A 1 119 ? -2.564 -11.793 -0.312 1.00 98.31 119 PHE A N 1
ATOM 951 C CA . PHE A 1 119 ? -1.855 -10.794 -1.100 1.00 98.31 119 PHE A CA 1
ATOM 952 C C . PHE A 1 119 ? -2.192 -10.912 -2.590 1.00 98.31 119 PHE A C 1
ATOM 954 O O . PHE A 1 119 ? -1.780 -11.853 -3.267 1.00 98.31 119 PHE A O 1
ATOM 961 N N . PHE A 1 120 ? -2.953 -9.949 -3.110 1.00 98.69 120 PHE A N 1
ATOM 962 C CA . PHE A 1 120 ? -3.369 -9.917 -4.511 1.00 98.69 120 PHE A CA 1
ATOM 963 C C . PHE A 1 120 ? -2.463 -9.001 -5.335 1.00 98.69 120 PHE A C 1
ATOM 965 O O . PHE A 1 120 ? -2.418 -7.794 -5.105 1.00 98.69 120 PHE A O 1
ATOM 972 N N . LEU A 1 121 ? -1.789 -9.582 -6.328 1.00 97.88 121 LEU A N 1
ATOM 973 C CA . LEU A 1 121 ? -0.868 -8.894 -7.244 1.00 97.88 121 LEU A CA 1
ATOM 974 C C . LEU A 1 121 ? -1.258 -9.057 -8.721 1.00 97.88 121 LEU A C 1
ATOM 976 O O . LEU A 1 121 ? -0.443 -8.808 -9.608 1.00 97.88 121 LEU A O 1
ATOM 980 N N . SER A 1 122 ? -2.485 -9.495 -9.012 1.00 98.38 122 SER A N 1
ATOM 981 C CA . SER A 1 122 ? -2.915 -9.752 -10.391 1.00 98.38 122 SER A CA 1
ATOM 982 C C . SER A 1 122 ? -2.804 -8.503 -11.280 1.00 98.38 122 SER A C 1
ATOM 984 O O . SER A 1 122 ? -2.967 -7.380 -10.807 1.00 98.38 122 SER A O 1
ATOM 986 N N . ASN A 1 123 ? -2.537 -8.693 -12.575 1.00 98.12 123 ASN A N 1
ATOM 987 C CA . ASN A 1 123 ? -2.433 -7.612 -13.568 1.00 98.12 123 ASN A CA 1
ATOM 988 C C . ASN A 1 123 ? -1.344 -6.558 -13.279 1.00 98.12 123 ASN A C 1
ATOM 990 O O . ASN A 1 123 ? -1.486 -5.398 -13.655 1.00 98.12 123 ASN A O 1
ATOM 994 N N . ASN A 1 124 ? -0.252 -6.956 -12.629 1.00 97.94 124 ASN A N 1
ATOM 995 C CA . ASN A 1 124 ? 1.007 -6.208 -12.631 1.00 97.94 124 ASN A CA 1
ATOM 996 C C . ASN A 1 124 ? 1.942 -6.782 -13.715 1.00 97.94 124 ASN A C 1
ATOM 998 O O . ASN A 1 124 ? 1.709 -7.904 -14.177 1.00 97.94 124 ASN A O 1
ATOM 1002 N N . LYS A 1 125 ? 2.922 -6.005 -14.184 1.00 88.12 125 LYS A N 1
ATOM 1003 C CA . LYS A 1 125 ? 3.750 -6.334 -15.355 1.00 88.12 125 LYS A CA 1
ATOM 1004 C C . LYS A 1 125 ? 5.211 -6.055 -15.086 1.00 88.12 125 LYS A C 1
ATOM 1006 O O . LYS A 1 125 ? 5.466 -4.957 -14.560 1.00 88.12 125 LYS A O 1
#

pLDDT: mean 88.8, std 16.95, range [38.94, 98.88]

Organism: NCBI:txid290746

InterPro domains:
  IPR032675 Leucine-rich repeat domain superfamily [G3DSA:3.80.10.10] (25-125)

Foldseek 3Di:
DDDDDDDDPPPPPPPPPPPPDDDLQRVLQDPQWDGDLAEIAAEQPQDQALVNLLSCFCVSNVNHQEYHHANYAPAEHDQAASNDPPGAHPRHAYDAYAHHQYDYYHPHHCVRYVRHNHYHHHNHD

Radius of gyration: 23.72 Å; chains: 1; bounding box: 70×69×43 Å